Protein AF-A0A396U203-F1 (afdb_monomer_lite)

Foldseek 3Di:
DPFQALQNQLLVQLVVQLVVQLVVLVVVLVVVCVVPPPDPDDPVVSVVVNVVSNVVSNVRSNVCSVVVSCVCVVVVSHPDNDNQDDPNDRPPPSPDDD

pLDDT: mean 79.88, std 16.15, range [39.5, 97.25]

Structure (mmCIF, N/CA/C/O backbone):
data_AF-A0A396U203-F1
#
_entry.id   AF-A0A396U203-F1
#
loop_
_atom_site.group_PDB
_atom_site.id
_atom_site.type_symbol
_atom_site.label_atom_id
_atom_site.label_alt_id
_atom_site.label_comp_id
_atom_site.label_asym_id
_atom_site.label_entity_id
_atom_site.label_seq_id
_atom_site.pdbx_PDB_ins_code
_atom_site.Cartn_x
_atom_site.Cartn_y
_atom_site.Cartn_z
_atom_site.occupancy
_atom_site.B_iso_or_equiv
_atom_site.auth_seq_id
_atom_site.auth_comp_id
_atom_site.auth_asym_id
_atom_site.auth_atom_id
_atom_site.pdbx_PDB_model_num
ATOM 1 N N . MET A 1 1 ? 3.040 -1.442 -29.745 1.00 41.81 1 MET A N 1
ATOM 2 C CA . MET A 1 1 ? 2.708 -1.477 -28.302 1.00 41.81 1 MET A CA 1
ATOM 3 C C . MET A 1 1 ? 3.235 -0.212 -27.645 1.00 41.81 1 MET A C 1
ATOM 5 O O . MET A 1 1 ? 4.416 0.076 -27.795 1.00 41.81 1 MET A O 1
ATOM 9 N N . LYS A 1 2 ? 2.386 0.568 -26.966 1.00 41.91 2 LYS A N 1
ATOM 10 C CA . LYS A 1 2 ? 2.826 1.732 -26.181 1.00 41.91 2 LYS A CA 1
ATOM 11 C C . LYS A 1 2 ? 3.594 1.174 -24.975 1.00 41.91 2 LYS A C 1
ATOM 13 O O . LYS A 1 2 ? 2.970 0.534 -24.136 1.00 41.91 2 LYS A O 1
ATOM 18 N N . LYS A 1 3 ? 4.928 1.300 -24.940 1.00 54.12 3 LYS A N 1
ATOM 19 C CA . LYS A 1 3 ? 5.736 0.797 -23.815 1.00 54.12 3 LYS A CA 1
ATOM 20 C C . LYS A 1 3 ? 5.241 1.468 -22.533 1.00 54.12 3 LYS A C 1
ATOM 22 O O . LYS A 1 3 ? 5.211 2.696 -22.448 1.00 54.12 3 LYS A O 1
ATOM 27 N N . THR A 1 4 ? 4.770 0.667 -21.585 1.00 61.50 4 THR A N 1
ATOM 28 C CA . THR A 1 4 ? 4.334 1.144 -20.273 1.00 61.50 4 THR A CA 1
ATOM 29 C C . THR A 1 4 ? 5.557 1.715 -19.566 1.00 61.50 4 THR A C 1
ATOM 31 O O . THR A 1 4 ? 6.548 1.012 -19.405 1.00 61.50 4 THR A O 1
ATOM 34 N N . THR A 1 5 ? 5.522 2.989 -19.185 1.00 73.44 5 THR A N 1
ATOM 35 C CA . THR A 1 5 ? 6.642 3.618 -18.474 1.00 73.44 5 THR A CA 1
ATOM 36 C C . THR A 1 5 ? 6.736 3.071 -17.049 1.00 73.44 5 THR A C 1
ATOM 38 O O . THR A 1 5 ? 5.707 2.745 -16.442 1.00 73.44 5 THR A O 1
ATOM 41 N N . ALA A 1 6 ? 7.943 3.023 -16.476 1.00 75.94 6 ALA A N 1
ATOM 42 C CA . ALA A 1 6 ? 8.166 2.561 -15.098 1.00 75.94 6 ALA A CA 1
ATOM 43 C C . ALA A 1 6 ? 7.276 3.304 -14.081 1.00 75.94 6 ALA A C 1
ATOM 45 O O . ALA A 1 6 ? 6.706 2.708 -13.169 1.00 75.94 6 ALA A O 1
ATOM 46 N N . ASN A 1 7 ? 7.069 4.604 -14.301 1.00 79.50 7 ASN A N 1
ATOM 47 C CA . ASN A 1 7 ? 6.183 5.446 -13.499 1.00 79.50 7 ASN A CA 1
ATOM 48 C C . ASN A 1 7 ? 4.708 4.994 -13.550 1.00 79.50 7 ASN A C 1
ATOM 50 O O . ASN A 1 7 ? 4.049 4.904 -12.515 1.00 79.50 7 ASN A O 1
ATOM 54 N N . ALA A 1 8 ? 4.191 4.668 -14.740 1.00 78.38 8 ALA A N 1
ATOM 55 C CA . ALA A 1 8 ? 2.810 4.213 -14.900 1.00 78.38 8 ALA A CA 1
ATOM 56 C C . ALA A 1 8 ? 2.601 2.823 -14.278 1.00 78.38 8 ALA A C 1
ATOM 58 O O . ALA A 1 8 ? 1.574 2.579 -13.639 1.00 78.38 8 ALA A O 1
ATOM 59 N N . ALA A 1 9 ? 3.589 1.932 -14.417 1.00 83.31 9 ALA A N 1
ATOM 60 C CA . ALA A 1 9 ? 3.591 0.628 -13.760 1.00 83.31 9 ALA A CA 1
ATOM 61 C C . ALA A 1 9 ? 3.611 0.767 -12.228 1.00 83.31 9 ALA A C 1
ATOM 63 O O . ALA A 1 9 ? 2.796 0.138 -11.552 1.00 83.31 9 ALA A O 1
ATOM 64 N N . PHE A 1 10 ? 4.455 1.654 -11.689 1.00 86.62 10 PHE A N 1
ATOM 65 C CA . PHE A 1 10 ? 4.536 1.934 -10.254 1.00 86.62 10 PHE A CA 1
ATOM 66 C C . PHE A 1 10 ? 3.217 2.466 -9.700 1.00 86.62 10 PHE A C 1
ATOM 68 O O . PHE A 1 10 ? 2.715 1.940 -8.713 1.00 86.62 10 PHE A O 1
ATOM 75 N N . LEU A 1 11 ? 2.610 3.460 -10.352 1.00 84.31 11 LEU A N 1
ATOM 76 C CA . LEU A 1 11 ? 1.336 4.042 -9.916 1.00 84.31 11 LEU A CA 1
ATOM 77 C C . LEU A 1 11 ? 0.205 3.013 -9.921 1.00 84.31 11 LEU A C 1
ATOM 79 O O . LEU A 1 11 ? -0.587 2.930 -8.978 1.00 84.31 11 LEU A O 1
ATOM 83 N N . LYS A 1 12 ? 0.136 2.210 -10.984 1.00 86.88 12 LYS A N 1
ATOM 84 C CA . LYS A 1 12 ? -0.856 1.144 -11.110 1.00 86.88 12 LYS A CA 1
ATOM 85 C C . LYS A 1 12 ? -0.647 0.084 -10.024 1.00 86.88 12 LYS A C 1
ATOM 87 O O . LYS A 1 12 ? -1.615 -0.289 -9.361 1.00 86.88 12 LYS A O 1
ATOM 92 N N . GLY A 1 13 ? 0.598 -0.340 -9.808 1.00 87.69 13 GLY A N 1
ATOM 93 C CA . GLY A 1 13 ? 0.985 -1.278 -8.754 1.00 87.69 13 GLY A CA 1
ATOM 94 C C . GLY A 1 13 ? 0.652 -0.753 -7.360 1.00 87.69 13 GLY A C 1
ATOM 95 O O . GLY A 1 13 ? -0.032 -1.436 -6.604 1.00 87.69 13 GLY A O 1
ATOM 96 N N . LEU A 1 14 ? 1.032 0.489 -7.054 1.00 91.31 14 LEU A N 1
ATOM 97 C CA . LEU A 1 14 ? 0.751 1.157 -5.784 1.00 91.31 14 LEU A CA 1
ATOM 98 C C . LEU A 1 14 ? -0.752 1.173 -5.496 1.00 91.31 14 LEU A C 1
ATOM 100 O O . LEU A 1 14 ? -1.173 0.804 -4.404 1.00 91.31 14 LEU A O 1
ATOM 104 N N . ARG A 1 15 ? -1.574 1.546 -6.486 1.00 91.75 15 ARG A N 1
ATOM 105 C CA . ARG A 1 15 ? -3.031 1.597 -6.327 1.00 91.75 15 ARG A CA 1
ATOM 106 C C . ARG A 1 15 ? -3.618 0.222 -6.019 1.00 91.75 15 ARG A C 1
ATOM 108 O O . ARG A 1 15 ? -4.407 0.102 -5.087 1.00 91.75 15 ARG A O 1
ATOM 115 N N . TYR A 1 16 ? -3.268 -0.801 -6.798 1.00 91.56 16 TYR A N 1
ATOM 116 C CA . TYR A 1 16 ? -3.825 -2.142 -6.593 1.00 91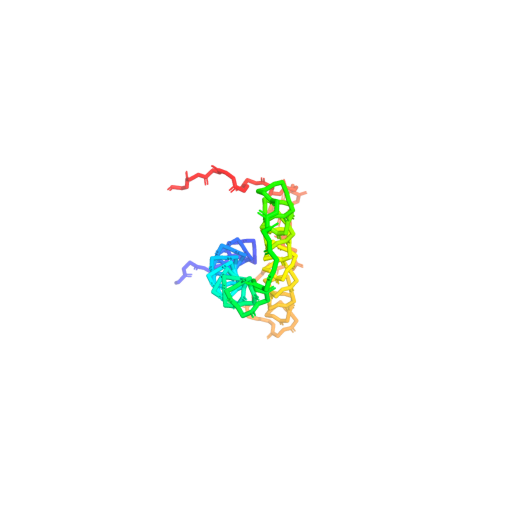.56 16 TYR A CA 1
ATOM 117 C C . TYR A 1 16 ? -3.347 -2.770 -5.288 1.00 91.56 16 TYR A C 1
ATOM 119 O O . TYR A 1 16 ? -4.166 -3.298 -4.539 1.00 91.56 16 TYR A O 1
ATOM 127 N N . MET A 1 17 ? -2.053 -2.653 -4.984 1.00 93.88 17 MET A N 1
ATOM 128 C CA . MET A 1 17 ? -1.490 -3.193 -3.750 1.00 93.88 17 MET A CA 1
ATOM 129 C C . MET A 1 17 ? -2.023 -2.472 -2.516 1.00 93.88 17 MET A C 1
ATOM 131 O O . MET A 1 17 ? -2.239 -3.123 -1.500 1.00 93.88 17 MET A O 1
ATOM 135 N N . PHE A 1 18 ? -2.298 -1.167 -2.603 1.00 94.12 18 PHE A N 1
ATOM 136 C CA . PHE A 1 18 ? -2.919 -0.423 -1.509 1.00 94.12 18 PHE A CA 1
ATOM 137 C C . PHE A 1 18 ? -4.313 -0.952 -1.194 1.00 94.12 18 PHE A C 1
ATOM 139 O O . PHE A 1 18 ? -4.576 -1.299 -0.048 1.00 94.12 18 PHE A O 1
ATOM 146 N N . TRP A 1 19 ? -5.187 -1.072 -2.197 1.00 94.75 19 TRP A N 1
ATOM 147 C CA . TRP A 1 19 ? -6.541 -1.585 -1.975 1.00 94.75 19 TRP A CA 1
ATOM 148 C C . TRP A 1 19 ? -6.545 -3.034 -1.494 1.00 94.75 19 TRP A C 1
ATOM 150 O O . TRP A 1 19 ? -7.322 -3.376 -0.604 1.00 94.75 19 TRP A O 1
ATOM 160 N N . PHE A 1 20 ? -5.659 -3.868 -2.040 1.00 94.25 20 PHE A N 1
ATOM 161 C CA . PHE A 1 20 ? -5.508 -5.249 -1.598 1.00 94.25 20 PHE A CA 1
ATOM 162 C C . PHE A 1 20 ? -5.044 -5.332 -0.137 1.00 94.25 20 PHE A C 1
ATOM 164 O O . PHE A 1 20 ? -5.701 -5.979 0.678 1.00 94.25 20 PHE A O 1
ATOM 171 N N . ALA A 1 21 ? -3.956 -4.639 0.215 1.00 95.19 21 ALA A N 1
ATOM 172 C CA . ALA A 1 21 ? -3.431 -4.620 1.578 1.00 95.19 21 ALA A CA 1
ATOM 173 C C . ALA A 1 21 ? -4.454 -4.045 2.565 1.00 95.19 21 ALA A C 1
ATOM 175 O O . ALA A 1 21 ? -4.657 -4.620 3.631 1.00 95.19 21 ALA A O 1
ATOM 176 N N . LEU A 1 22 ? -5.153 -2.972 2.180 1.00 97.25 22 LEU A N 1
ATOM 177 C CA . LEU A 1 22 ? -6.191 -2.357 2.999 1.00 97.25 22 LEU A CA 1
ATOM 178 C C . LEU A 1 22 ? -7.343 -3.322 3.268 1.00 97.25 22 LEU A C 1
ATOM 180 O O . LEU A 1 22 ? -7.767 -3.436 4.414 1.00 97.25 22 LEU A O 1
ATOM 184 N N . ALA A 1 23 ? -7.833 -4.034 2.251 1.00 95.94 23 ALA A N 1
ATOM 185 C CA . ALA A 1 23 ? -8.911 -5.004 2.422 1.00 95.94 23 ALA A CA 1
ATOM 186 C C . ALA A 1 23 ? -8.507 -6.139 3.376 1.00 95.94 23 ALA A C 1
ATOM 188 O O . ALA A 1 23 ? -9.234 -6.438 4.324 1.00 95.94 23 ALA A O 1
ATOM 189 N N . VAL A 1 24 ? -7.323 -6.724 3.167 1.00 96.81 24 VAL A N 1
ATOM 190 C CA . VAL A 1 24 ? -6.812 -7.827 3.996 1.00 96.81 24 VAL A CA 1
ATOM 191 C C . VAL A 1 24 ? -6.574 -7.373 5.437 1.00 96.81 24 VAL A C 1
ATOM 193 O O . VAL A 1 24 ? -7.054 -8.014 6.371 1.00 96.81 24 VAL A O 1
ATOM 196 N N . LEU A 1 25 ? -5.880 -6.251 5.639 1.00 96.81 25 LEU A N 1
ATOM 197 C CA . LEU A 1 25 ? -5.583 -5.739 6.978 1.00 96.81 25 LEU A CA 1
ATOM 198 C C . LEU A 1 25 ? -6.840 -5.250 7.703 1.00 96.81 25 LEU A C 1
ATOM 200 O O . LEU A 1 25 ? -6.931 -5.420 8.914 1.00 96.81 25 LEU A O 1
ATOM 204 N N . SER A 1 26 ? -7.828 -4.711 6.986 1.00 95.88 26 SER A N 1
ATOM 205 C CA . SER A 1 26 ? -9.121 -4.346 7.579 1.00 95.88 26 SER A CA 1
ATOM 206 C C . SER A 1 26 ? -9.884 -5.581 8.052 1.00 95.88 26 SER A C 1
ATOM 208 O O . SER A 1 26 ? -10.409 -5.578 9.162 1.00 95.88 26 SER A O 1
ATOM 210 N N . ALA A 1 27 ? -9.901 -6.658 7.259 1.00 94.88 27 ALA A N 1
ATOM 211 C CA . ALA A 1 27 ? -10.522 -7.919 7.664 1.00 94.88 27 ALA A CA 1
ATOM 212 C C . ALA A 1 27 ? -9.833 -8.517 8.903 1.00 94.88 27 ALA A C 1
ATOM 214 O O . ALA A 1 27 ? -10.508 -8.884 9.865 1.00 94.88 27 ALA A O 1
ATOM 215 N N . LEU A 1 28 ? -8.496 -8.544 8.919 1.00 94.75 28 LEU A N 1
ATOM 216 C CA . LEU A 1 28 ? -7.714 -9.011 10.068 1.00 94.75 28 LEU A CA 1
ATOM 217 C C . LEU A 1 28 ? -7.933 -8.143 11.311 1.00 94.75 28 LEU A C 1
ATOM 219 O O . LEU A 1 28 ? -8.057 -8.671 12.415 1.00 94.75 28 LEU A O 1
ATOM 223 N N . PHE A 1 29 ? -8.010 -6.824 11.141 1.00 93.94 29 PHE A N 1
ATOM 224 C CA . PHE A 1 29 ? -8.271 -5.896 12.235 1.00 93.94 29 PHE A CA 1
ATOM 225 C C . PHE A 1 29 ? -9.658 -6.120 12.840 1.00 93.94 29 PHE A C 1
ATOM 227 O O . PHE A 1 29 ? -9.769 -6.272 14.053 1.00 93.94 29 PHE A O 1
ATOM 234 N N . ILE A 1 30 ? -10.703 -6.219 12.012 1.00 91.00 30 ILE A N 1
ATOM 235 C CA . ILE A 1 30 ? -12.071 -6.490 12.479 1.00 91.00 30 ILE A CA 1
ATOM 236 C C . ILE A 1 30 ? -12.136 -7.839 13.202 1.00 91.00 30 ILE A C 1
ATOM 238 O O . ILE A 1 30 ? -12.744 -7.930 14.268 1.00 91.00 30 ILE A O 1
ATOM 242 N N . PHE A 1 31 ? -11.486 -8.872 12.663 1.00 90.56 31 PHE A N 1
ATOM 243 C CA . PHE A 1 31 ? -11.430 -10.191 13.293 1.00 90.56 31 PHE A CA 1
ATOM 244 C C . PHE A 1 31 ? -10.729 -10.142 14.659 1.00 90.56 31 PHE A C 1
ATOM 246 O O . PHE A 1 31 ? -11.273 -10.624 15.650 1.00 90.56 31 PHE A O 1
ATOM 253 N N . SER A 1 32 ? -9.570 -9.481 14.736 1.00 88.81 32 SER A N 1
ATOM 254 C CA . SER A 1 32 ? -8.809 -9.296 15.980 1.00 88.81 32 SER A CA 1
ATOM 255 C C . SER A 1 32 ? -9.609 -8.543 17.048 1.00 88.81 32 SER A C 1
ATOM 257 O O . SER A 1 32 ? -9.684 -8.970 18.203 1.00 88.81 32 SER A O 1
ATOM 259 N N . VAL A 1 33 ? -10.275 -7.458 16.645 1.00 87.50 33 VAL A N 1
ATOM 260 C CA . VAL A 1 33 ? -11.137 -6.659 17.523 1.00 87.50 33 VAL A CA 1
ATOM 261 C C . VAL A 1 33 ? -12.342 -7.469 18.008 1.00 87.50 33 VAL A C 1
ATOM 263 O O . VAL A 1 33 ? -12.719 -7.345 19.169 1.00 87.50 33 VAL A O 1
ATOM 266 N N . SER A 1 34 ? -12.914 -8.323 17.155 1.00 82.56 34 SER A N 1
ATOM 267 C CA . SER A 1 34 ? -14.076 -9.156 17.501 1.00 82.56 34 SER A CA 1
ATOM 268 C C . SER A 1 34 ? -13.736 -10.268 18.498 1.00 82.56 34 SER A C 1
ATOM 270 O O . SER A 1 34 ? -14.567 -10.597 19.336 1.00 82.56 34 SER A O 1
ATOM 272 N N . ILE A 1 35 ? -12.527 -10.838 18.426 1.00 81.94 35 ILE A N 1
ATOM 273 C CA . ILE A 1 35 ? -12.068 -11.887 19.356 1.00 81.94 35 ILE A CA 1
ATOM 274 C C . ILE A 1 35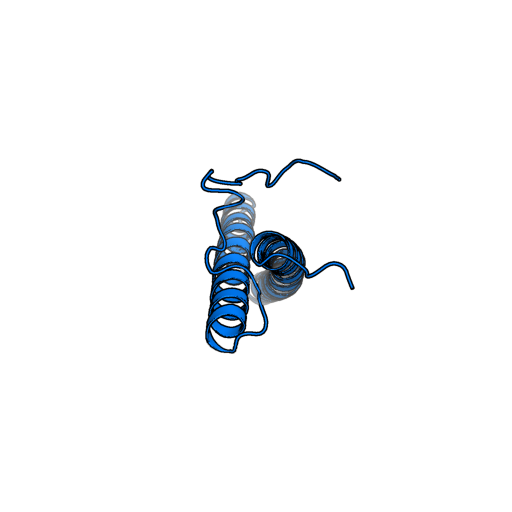 ? -11.662 -11.304 20.711 1.00 81.94 35 ILE A C 1
ATOM 276 O O . ILE A 1 35 ? -11.874 -11.936 21.737 1.00 81.94 35 ILE A O 1
ATOM 280 N N . SER A 1 36 ? -11.079 -10.106 20.725 1.00 68.69 36 SER A N 1
ATOM 281 C CA . SER A 1 36 ? -10.475 -9.526 21.935 1.00 68.69 36 SER A CA 1
ATOM 282 C C . SER A 1 36 ? -11.465 -8.748 22.815 1.00 68.69 36 SER A C 1
ATOM 284 O O . SER A 1 36 ? -11.056 -8.085 23.767 1.00 68.69 36 SER A O 1
ATOM 286 N N . ALA A 1 37 ? -12.758 -8.763 22.486 1.00 63.44 37 ALA A N 1
ATOM 287 C CA . ALA A 1 37 ? -13.778 -7.947 23.138 1.00 63.44 37 ALA A CA 1
ATOM 288 C C . ALA A 1 37 ? -14.335 -8.590 24.424 1.00 63.44 37 ALA A C 1
ATOM 290 O O . ALA A 1 37 ? -15.543 -8.766 24.551 1.00 63.44 37 ALA A O 1
ATOM 291 N N . ASP A 1 38 ? -13.467 -8.908 25.389 1.00 62.62 38 ASP A N 1
ATOM 292 C CA . ASP A 1 38 ? -13.900 -9.245 26.759 1.00 62.62 38 ASP A CA 1
ATOM 293 C C . ASP A 1 38 ? -14.222 -7.981 27.585 1.00 62.62 38 ASP A C 1
ATOM 295 O O . ASP A 1 38 ? -15.025 -8.013 28.518 1.00 62.62 38 ASP A O 1
ATOM 299 N N . GLU A 1 39 ? -13.661 -6.826 27.205 1.00 69.56 39 GLU A N 1
ATOM 300 C CA . GLU A 1 39 ? -13.936 -5.520 27.814 1.00 69.56 39 GLU A CA 1
ATOM 301 C C . GLU A 1 39 ? -14.559 -4.528 26.818 1.00 69.56 39 GLU A C 1
ATOM 303 O O . GLU A 1 39 ? -14.434 -4.652 25.596 1.00 69.56 39 GLU A O 1
ATOM 308 N N . LYS A 1 40 ? -15.215 -3.477 27.338 1.00 76.56 40 LYS A N 1
ATOM 309 C CA . LYS A 1 40 ? -15.766 -2.389 26.513 1.00 76.56 40 LYS A CA 1
ATOM 310 C C . LYS A 1 40 ? -14.646 -1.657 25.768 1.00 76.56 40 LYS A C 1
ATOM 312 O O . LYS A 1 40 ? -13.955 -0.805 26.327 1.00 76.56 40 LYS A O 1
ATOM 317 N N . LEU A 1 41 ? -14.530 -1.933 24.475 1.00 77.50 41 LEU A N 1
ATOM 318 C CA . LEU A 1 41 ? -13.613 -1.239 23.580 1.00 77.50 41 LEU A CA 1
ATOM 319 C C . LEU A 1 41 ? -13.941 0.257 23.512 1.00 77.50 41 LEU A C 1
ATOM 321 O O . LEU A 1 41 ? -15.039 0.666 23.131 1.00 77.50 41 LEU A O 1
ATOM 325 N N . LYS A 1 42 ? -12.957 1.098 23.845 1.00 85.19 42 LYS A N 1
ATOM 326 C CA . LYS A 1 42 ? -13.057 2.545 23.628 1.00 85.19 42 LYS A CA 1
ATOM 327 C C . LYS A 1 42 ? -12.997 2.830 22.129 1.00 85.19 42 LYS A C 1
ATOM 329 O O . LYS A 1 42 ? -12.018 2.470 21.476 1.00 85.19 42 LYS A O 1
ATOM 334 N N . LEU A 1 43 ? -13.991 3.551 21.610 1.00 84.62 43 LEU A N 1
ATOM 335 C CA . LEU A 1 43 ? -14.071 3.936 20.196 1.00 84.62 43 LEU A CA 1
ATOM 336 C C . LEU A 1 43 ? -12.778 4.607 19.696 1.00 84.62 43 LEU A C 1
ATOM 338 O O . LEU A 1 43 ? -12.312 4.309 18.601 1.00 84.62 43 LEU A O 1
ATOM 342 N N . THR A 1 44 ? -12.152 5.449 20.524 1.00 87.62 44 THR A N 1
ATOM 343 C CA . THR A 1 44 ? -10.881 6.118 20.205 1.00 87.62 44 THR A CA 1
ATOM 344 C C . THR A 1 44 ? -9.755 5.132 19.892 1.00 87.62 44 THR A C 1
ATOM 346 O O . THR A 1 44 ? -9.003 5.353 18.948 1.00 87.62 44 THR A O 1
ATOM 349 N N . ASN A 1 45 ? -9.656 4.023 20.632 1.00 86.75 45 ASN A N 1
ATOM 350 C CA . ASN A 1 45 ? -8.611 3.020 20.415 1.00 86.75 45 ASN A CA 1
ATOM 351 C C . ASN A 1 45 ? -8.851 2.246 19.113 1.00 86.75 45 ASN A C 1
ATOM 353 O O . ASN A 1 45 ? -7.902 1.957 18.388 1.00 86.75 45 ASN A O 1
ATOM 357 N N . VAL A 1 46 ? -10.116 1.963 18.788 1.00 89.25 46 VAL A N 1
ATOM 358 C CA . VAL A 1 46 ? -10.496 1.308 17.527 1.00 89.25 46 VAL A CA 1
ATOM 359 C C . VAL A 1 46 ? -10.163 2.206 16.333 1.00 89.25 46 VAL A C 1
ATOM 361 O O . VAL A 1 46 ? -9.562 1.745 15.366 1.00 89.25 46 VAL A O 1
ATOM 364 N N . LEU A 1 47 ? -10.479 3.502 16.417 1.00 91.25 47 LEU A N 1
ATOM 365 C CA . LEU A 1 47 ? -10.139 4.473 15.373 1.00 91.25 47 LEU A CA 1
ATOM 366 C C . LEU A 1 47 ? -8.623 4.609 15.193 1.00 91.25 47 LEU A C 1
ATOM 368 O O . LEU A 1 47 ? -8.139 4.608 14.063 1.00 91.25 47 LEU A O 1
ATOM 372 N N . LEU A 1 48 ? -7.869 4.682 16.292 1.00 92.88 48 LEU A N 1
ATOM 373 C CA . LEU A 1 48 ? -6.410 4.791 16.247 1.00 92.88 48 LEU A CA 1
ATOM 374 C C . LEU A 1 48 ? -5.768 3.525 15.656 1.00 92.88 48 LEU A C 1
ATOM 376 O O . LEU A 1 48 ? -4.863 3.624 14.826 1.00 92.88 48 LEU A O 1
ATOM 380 N N . GLY A 1 49 ? -6.294 2.345 15.996 1.00 92.25 49 GLY A N 1
ATOM 381 C CA . GLY A 1 49 ? -5.902 1.078 15.377 1.00 92.25 49 GLY A CA 1
ATOM 382 C C . GLY A 1 49 ? -6.182 1.045 13.871 1.00 92.25 49 GLY A C 1
ATOM 383 O O . GLY A 1 49 ? -5.317 0.648 13.090 1.00 92.25 49 GLY A O 1
ATOM 384 N N . TYR A 1 50 ? -7.343 1.543 13.442 1.00 94.00 50 TYR A N 1
ATOM 385 C CA . TYR A 1 50 ? -7.698 1.598 12.023 1.00 94.00 50 TYR A CA 1
ATOM 386 C C . TYR A 1 50 ? -6.847 2.604 11.227 1.00 94.00 50 TYR A C 1
ATOM 388 O O . TYR A 1 50 ? -6.471 2.332 10.088 1.00 94.00 50 TYR A O 1
ATOM 396 N N . ILE A 1 51 ? -6.456 3.736 11.825 1.00 96.00 51 ILE A N 1
ATOM 397 C CA . ILE A 1 51 ? -5.459 4.640 11.221 1.00 96.00 51 ILE A CA 1
ATOM 398 C C . ILE A 1 51 ? -4.139 3.891 10.995 1.00 96.00 51 ILE A C 1
ATOM 400 O O . ILE A 1 51 ? -3.547 4.002 9.919 1.00 96.00 51 ILE A O 1
ATOM 404 N N . GLY A 1 52 ? -3.717 3.078 11.969 1.00 95.19 52 GLY A N 1
ATOM 405 C CA . GLY A 1 52 ? -2.570 2.181 11.828 1.00 95.19 52 GLY A CA 1
ATOM 406 C C . GLY A 1 52 ? -2.701 1.262 10.611 1.00 95.19 52 GLY A C 1
ATOM 407 O O . GLY A 1 52 ? -1.792 1.215 9.787 1.00 95.19 52 GLY A O 1
ATOM 408 N N . VAL A 1 53 ? -3.861 0.622 10.428 1.00 97.00 53 VAL A N 1
ATOM 409 C CA . VAL A 1 53 ? -4.158 -0.227 9.258 1.00 97.00 53 VAL A CA 1
ATOM 410 C C . VAL A 1 53 ? -3.971 0.527 7.937 1.00 97.00 53 VAL A C 1
ATOM 412 O O . VAL A 1 53 ? -3.324 0.010 7.020 1.00 97.00 53 VAL A O 1
ATOM 415 N N . VAL A 1 54 ? -4.485 1.754 7.827 1.00 96.25 54 VAL A N 1
ATOM 416 C CA . VAL A 1 54 ? -4.352 2.571 6.607 1.00 96.25 54 VAL A CA 1
ATOM 417 C C . VAL A 1 54 ? -2.885 2.907 6.322 1.00 96.25 54 VAL A C 1
ATOM 419 O O . VAL A 1 54 ? -2.425 2.738 5.189 1.00 96.25 54 VAL A O 1
ATOM 422 N N . ILE A 1 55 ? -2.135 3.337 7.341 1.00 96.31 55 ILE A N 1
ATOM 423 C CA . ILE A 1 55 ? -0.710 3.678 7.208 1.00 96.31 55 ILE A CA 1
ATOM 424 C C . ILE A 1 55 ? 0.101 2.442 6.806 1.00 96.31 55 ILE A C 1
ATOM 426 O O . ILE A 1 55 ? 0.880 2.499 5.853 1.00 96.31 55 ILE A O 1
ATOM 430 N N . THR A 1 56 ? -0.109 1.304 7.470 1.00 96.00 56 THR A N 1
ATOM 431 C CA . THR A 1 56 ? 0.573 0.047 7.138 1.00 96.00 56 THR A CA 1
ATOM 432 C C . THR A 1 56 ? 0.264 -0.395 5.707 1.00 96.00 56 THR A C 1
ATOM 434 O O . THR A 1 56 ? 1.174 -0.795 4.980 1.00 96.00 56 THR A O 1
ATOM 437 N N . SER A 1 57 ? -0.986 -0.250 5.261 1.00 96.19 57 SER A N 1
ATOM 438 C CA . SER A 1 57 ? -1.388 -0.565 3.883 1.00 96.19 57 SER A CA 1
ATOM 439 C C . SER A 1 57 ? -0.653 0.299 2.857 1.00 96.19 57 SER A C 1
ATOM 441 O O . SER A 1 57 ? -0.188 -0.218 1.841 1.00 96.19 57 SER A O 1
ATOM 443 N N . LEU A 1 58 ? -0.501 1.603 3.125 1.00 95.19 58 LEU A N 1
ATOM 444 C CA . LEU A 1 58 ? 0.267 2.518 2.271 1.00 95.19 58 LEU A CA 1
ATOM 445 C C . LEU A 1 58 ? 1.740 2.109 2.175 1.00 95.19 58 LEU A C 1
ATOM 447 O O . LEU A 1 58 ? 2.292 2.074 1.074 1.00 95.19 58 LEU A O 1
ATOM 451 N N . VAL A 1 59 ? 2.366 1.773 3.305 1.00 95.94 59 VAL A N 1
ATOM 452 C CA . VAL A 1 59 ? 3.779 1.364 3.349 1.00 95.94 59 VAL A CA 1
ATOM 453 C C . VAL A 1 59 ? 3.998 0.067 2.572 1.00 95.94 59 VAL A C 1
ATOM 455 O O . VAL A 1 59 ? 4.888 0.009 1.724 1.00 95.94 59 VAL A O 1
ATOM 458 N N . ILE A 1 60 ? 3.165 -0.954 2.800 1.00 94.19 60 ILE A N 1
ATOM 459 C CA . ILE A 1 60 ? 3.247 -2.231 2.074 1.00 94.19 60 ILE A CA 1
ATOM 460 C C . ILE A 1 60 ? 3.078 -1.997 0.573 1.00 94.19 60 ILE A C 1
ATOM 462 O O . ILE A 1 60 ? 3.886 -2.474 -0.223 1.00 94.19 60 ILE A O 1
ATOM 466 N N . ALA A 1 61 ? 2.063 -1.228 0.178 1.00 94.38 61 ALA A N 1
ATOM 467 C CA . ALA A 1 61 ? 1.804 -0.943 -1.225 1.00 94.38 61 ALA A CA 1
ATOM 468 C C . ALA A 1 61 ? 2.978 -0.233 -1.901 1.00 94.38 61 ALA A C 1
ATOM 470 O O . ALA A 1 61 ? 3.359 -0.601 -3.013 1.00 94.38 61 ALA A O 1
ATOM 471 N N . PHE A 1 62 ? 3.572 0.751 -1.221 1.00 92.25 62 PHE A N 1
ATOM 472 C CA . PHE A 1 62 ? 4.736 1.471 -1.720 1.00 92.25 62 PHE A CA 1
ATOM 473 C C . PHE A 1 62 ? 5.938 0.547 -1.893 1.00 92.25 62 PHE A C 1
ATOM 475 O O . PHE A 1 62 ? 6.532 0.525 -2.971 1.00 92.25 62 PHE A O 1
ATOM 482 N N . LEU A 1 63 ? 6.276 -0.243 -0.872 1.00 93.69 63 LEU A N 1
ATOM 483 C CA . LEU A 1 63 ? 7.427 -1.145 -0.915 1.00 93.69 63 LEU A CA 1
ATOM 484 C C . LEU A 1 63 ? 7.274 -2.207 -2.007 1.00 93.69 63 LEU A C 1
ATOM 486 O O . LEU A 1 63 ? 8.214 -2.436 -2.771 1.00 93.69 63 LEU A O 1
ATOM 490 N N . VAL A 1 64 ? 6.096 -2.822 -2.127 1.00 93.44 64 VAL A N 1
ATOM 491 C CA . VAL A 1 64 ? 5.849 -3.858 -3.141 1.00 93.44 64 VAL A CA 1
ATOM 492 C C . VAL A 1 64 ? 5.878 -3.265 -4.547 1.00 93.44 64 VAL A C 1
ATOM 494 O O . VAL A 1 64 ? 6.557 -3.798 -5.421 1.00 93.44 64 VAL A O 1
ATOM 497 N N . ALA A 1 65 ? 5.203 -2.136 -4.773 1.00 90.62 65 ALA A N 1
ATOM 498 C CA . ALA A 1 65 ? 5.208 -1.493 -6.083 1.00 90.62 65 ALA A CA 1
ATOM 499 C C . ALA A 1 65 ? 6.614 -1.010 -6.475 1.00 90.62 65 ALA A C 1
ATOM 501 O O . ALA A 1 65 ? 7.035 -1.199 -7.615 1.00 90.62 65 ALA A O 1
ATOM 502 N N . TYR A 1 66 ? 7.360 -0.424 -5.536 1.00 88.50 66 TYR A N 1
ATOM 503 C CA . TYR A 1 66 ? 8.716 0.061 -5.779 1.00 88.50 66 TYR A CA 1
ATOM 504 C C . TYR A 1 66 ? 9.681 -1.082 -6.103 1.00 88.50 66 TYR A C 1
ATOM 506 O O . TYR A 1 66 ? 10.395 -1.019 -7.100 1.00 88.50 66 TYR A O 1
ATOM 514 N N . THR A 1 67 ? 9.685 -2.143 -5.292 1.00 89.94 67 THR A N 1
ATOM 515 C CA . THR A 1 67 ? 10.566 -3.303 -5.501 1.00 89.94 67 THR A CA 1
ATOM 516 C C . THR A 1 67 ? 10.219 -4.064 -6.776 1.00 89.94 67 THR A C 1
ATOM 518 O O . THR A 1 67 ? 11.128 -4.438 -7.513 1.00 89.94 67 THR A O 1
ATOM 521 N N . GLY A 1 68 ? 8.927 -4.236 -7.073 1.00 87.56 68 GLY A N 1
ATOM 522 C CA . GLY A 1 68 ? 8.464 -4.880 -8.300 1.00 87.56 68 GLY A CA 1
ATOM 523 C C . GLY A 1 68 ? 8.899 -4.123 -9.552 1.00 87.56 68 GLY A C 1
ATOM 524 O O . GLY A 1 68 ? 9.479 -4.713 -10.458 1.00 87.56 68 GLY A O 1
ATOM 525 N N . VAL A 1 69 ? 8.702 -2.801 -9.584 1.00 86.25 69 VAL A N 1
ATOM 526 C CA . VAL A 1 69 ? 9.133 -1.988 -10.733 1.00 86.25 69 VAL A CA 1
ATOM 527 C C . VAL A 1 69 ? 10.653 -1.913 -10.827 1.00 86.25 69 VAL A C 1
ATOM 529 O O . VAL A 1 69 ? 11.186 -1.987 -11.929 1.00 86.25 69 VAL A O 1
ATOM 532 N N . LYS A 1 70 ? 11.368 -1.814 -9.700 1.00 84.62 70 LYS A N 1
ATOM 533 C CA . LYS A 1 70 ? 12.835 -1.812 -9.700 1.00 84.62 70 LYS A CA 1
ATOM 534 C C . LYS A 1 70 ? 13.400 -3.098 -10.316 1.00 84.62 70 LYS A C 1
ATOM 536 O O . LYS A 1 70 ? 14.274 -3.004 -11.171 1.00 84.62 70 LYS A O 1
ATOM 541 N N . LYS A 1 71 ? 12.863 -4.267 -9.952 1.00 85.81 71 LYS A N 1
ATOM 542 C CA . LYS A 1 71 ? 13.256 -5.546 -10.567 1.00 85.81 71 LYS A CA 1
ATOM 543 C C . LYS A 1 71 ? 12.943 -5.594 -12.063 1.00 85.81 71 LYS A C 1
ATOM 545 O O . LYS A 1 71 ? 13.817 -5.945 -12.840 1.00 85.81 71 LYS A O 1
ATOM 550 N N . GLY A 1 72 ? 11.759 -5.140 -12.481 1.00 81.38 72 GLY A N 1
ATOM 551 C CA . GLY A 1 72 ? 11.411 -5.074 -13.909 1.00 81.38 72 GLY A CA 1
ATOM 552 C C . GLY A 1 72 ? 12.323 -4.144 -14.727 1.00 81.38 72 GLY A C 1
ATOM 553 O O . GLY A 1 72 ? 12.545 -4.371 -15.914 1.00 81.38 72 GLY A O 1
ATOM 554 N N . ILE A 1 73 ? 12.897 -3.104 -14.108 1.00 82.94 73 ILE A N 1
ATOM 555 C CA . ILE A 1 73 ? 13.939 -2.277 -14.740 1.00 82.94 73 ILE A CA 1
ATOM 556 C C . ILE A 1 73 ? 15.256 -3.057 -14.854 1.00 82.94 73 ILE A C 1
ATOM 558 O O . ILE A 1 73 ? 15.866 -3.048 -15.921 1.00 82.94 73 ILE A O 1
ATOM 562 N N . GLU A 1 74 ? 15.691 -3.729 -13.784 1.00 82.19 74 GLU A N 1
ATOM 563 C CA . GLU A 1 74 ? 16.921 -4.542 -13.765 1.00 82.19 74 GLU A CA 1
ATOM 564 C C . GLU A 1 74 ? 16.875 -5.696 -14.785 1.00 82.19 74 GLU A C 1
ATOM 566 O O . GLU A 1 74 ? 17.888 -6.011 -15.406 1.00 82.19 74 GLU A O 1
ATOM 571 N N . GLU A 1 75 ? 15.695 -6.274 -15.015 1.00 83.50 75 GLU A N 1
ATOM 572 C CA . GLU A 1 75 ? 15.451 -7.362 -15.974 1.00 83.50 75 GLU A CA 1
ATOM 573 C C . GLU A 1 75 ? 15.268 -6.868 -17.427 1.00 83.50 75 GLU A C 1
ATOM 575 O O . GLU A 1 75 ? 15.124 -7.669 -18.351 1.00 83.50 75 GLU A O 1
ATOM 580 N N . GLY A 1 76 ? 15.308 -5.551 -17.663 1.00 73.25 76 GLY A N 1
ATOM 581 C CA . GLY A 1 76 ? 15.188 -4.955 -19.000 1.00 73.25 76 GLY A CA 1
ATOM 582 C C . GLY A 1 76 ? 13.762 -4.924 -19.564 1.00 73.25 76 GLY A C 1
ATOM 583 O O . GLY A 1 76 ? 13.572 -4.618 -20.744 1.00 73.25 76 GLY A O 1
ATOM 584 N N . GLU A 1 77 ? 12.748 -5.198 -18.739 1.00 70.19 77 GLU A N 1
ATOM 585 C CA . GLU A 1 77 ? 11.331 -5.167 -19.129 1.00 70.19 77 GLU A CA 1
ATOM 586 C C . GLU A 1 77 ? 10.796 -3.733 -19.305 1.00 70.19 77 GLU A C 1
ATOM 588 O O . GLU A 1 77 ? 9.787 -3.504 -19.982 1.00 70.19 77 GLU A O 1
ATOM 593 N N . SER A 1 78 ? 11.483 -2.743 -18.727 1.00 63.81 78 SER A N 1
ATOM 594 C CA . SER A 1 78 ? 11.169 -1.316 -18.843 1.00 63.81 78 SER A CA 1
ATOM 595 C C . SER A 1 78 ? 12.201 -0.583 -19.702 1.00 63.81 78 SER A C 1
ATOM 597 O O . SER A 1 78 ? 13.404 -0.746 -19.534 1.00 63.81 78 SER A O 1
ATOM 599 N N . SER A 1 79 ? 11.733 0.297 -20.595 1.00 58.59 79 SER A N 1
ATOM 600 C CA . SER A 1 79 ? 12.607 1.211 -21.348 1.00 58.59 79 SER A CA 1
ATOM 601 C C . SER A 1 79 ? 13.100 2.410 -20.535 1.00 58.59 79 SER A C 1
ATOM 603 O O . SER A 1 79 ? 13.997 3.112 -20.992 1.00 58.59 79 SER A O 1
ATOM 605 N N . ASP A 1 80 ? 12.500 2.658 -19.369 1.00 64.31 80 ASP A N 1
ATOM 606 C CA . ASP A 1 80 ? 12.861 3.756 -18.473 1.00 64.31 80 ASP A CA 1
ATOM 607 C C . ASP A 1 80 ? 13.683 3.230 -17.294 1.00 64.31 80 ASP A C 1
ATOM 609 O O . ASP A 1 80 ? 13.296 2.245 -16.663 1.00 64.31 80 ASP A O 1
ATOM 613 N N . THR A 1 81 ? 14.774 3.927 -16.970 1.00 65.44 81 THR A N 1
ATOM 614 C CA . THR A 1 81 ? 15.671 3.617 -15.843 1.00 65.44 81 THR A CA 1
ATOM 615 C C . THR A 1 81 ? 15.279 4.314 -14.539 1.00 65.44 81 THR A C 1
ATOM 617 O O . THR A 1 81 ? 15.856 4.027 -13.493 1.00 65.44 81 THR A O 1
ATOM 620 N N . ASP A 1 82 ? 14.302 5.224 -14.581 1.00 68.75 82 ASP A N 1
ATOM 621 C CA . ASP A 1 82 ? 13.921 6.054 -13.440 1.00 68.75 82 ASP A CA 1
ATOM 622 C C . ASP A 1 82 ? 12.402 6.013 -13.209 1.00 68.75 82 ASP A C 1
ATOM 624 O O . ASP A 1 82 ? 11.597 6.353 -14.078 1.00 68.75 82 ASP A O 1
ATOM 628 N N . ILE A 1 83 ? 11.999 5.575 -12.015 1.00 72.06 83 ILE A N 1
ATOM 629 C CA . ILE A 1 83 ? 10.591 5.388 -11.628 1.00 72.06 83 ILE A CA 1
ATOM 630 C C . ILE A 1 83 ? 9.913 6.743 -11.380 1.00 72.06 83 ILE A C 1
ATOM 632 O O . ILE A 1 83 ? 8.720 6.926 -11.656 1.00 72.06 83 ILE A O 1
ATOM 636 N N . PHE A 1 84 ? 10.670 7.713 -10.862 1.00 70.31 84 PHE A N 1
ATOM 637 C CA . PHE A 1 84 ? 10.136 8.991 -10.390 1.00 70.31 84 PHE A CA 1
ATOM 638 C C . PHE A 1 84 ? 10.363 10.138 -11.369 1.00 70.31 84 PHE A C 1
ATOM 640 O O . PHE A 1 84 ? 9.823 11.229 -11.161 1.00 70.31 84 PHE A O 1
ATOM 647 N N . ARG A 1 85 ? 11.129 9.919 -12.442 1.00 63.53 85 ARG A N 1
ATOM 648 C CA . ARG A 1 85 ? 11.395 10.940 -13.456 1.00 63.53 85 ARG A CA 1
ATOM 649 C C . ARG A 1 85 ? 10.838 10.551 -14.814 1.00 63.53 85 ARG A C 1
ATOM 651 O O . ARG A 1 85 ? 10.993 9.432 -15.278 1.00 63.53 85 ARG A O 1
ATOM 658 N N . LYS A 1 86 ? 10.219 11.523 -15.482 1.00 62.75 86 LYS A N 1
ATOM 659 C CA . LYS A 1 86 ? 9.831 11.436 -16.895 1.00 62.75 86 LYS A CA 1
ATOM 660 C C . LYS A 1 8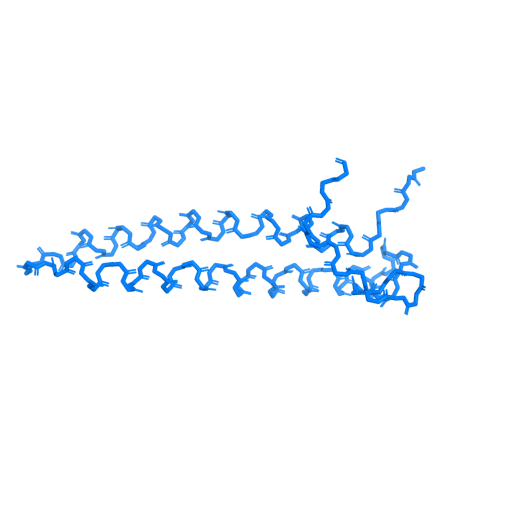6 ? 10.433 12.646 -17.600 1.00 62.75 86 LYS A C 1
ATOM 662 O O . LYS A 1 86 ? 10.188 13.775 -17.178 1.00 62.75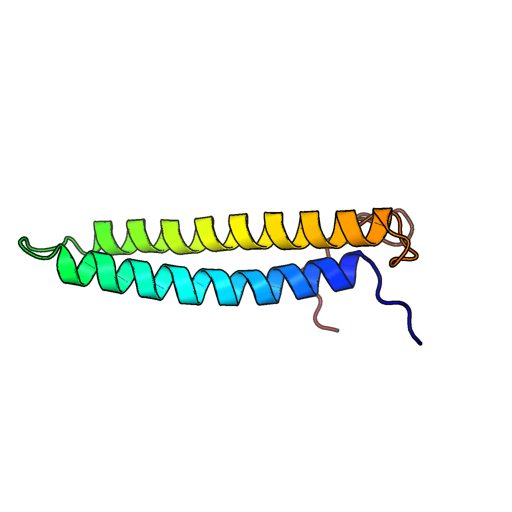 86 LYS A O 1
ATOM 667 N N . ASN A 1 87 ? 11.250 12.427 -18.631 1.00 60.09 87 ASN A N 1
ATOM 668 C CA . ASN A 1 87 ? 11.976 13.489 -19.348 1.00 60.09 87 ASN A CA 1
ATOM 669 C C . ASN A 1 87 ? 12.829 14.391 -18.422 1.00 60.09 87 ASN A C 1
ATOM 671 O O . ASN A 1 87 ? 12.804 15.614 -18.540 1.00 60.09 87 ASN A O 1
ATOM 675 N N . GLY A 1 88 ? 13.526 13.803 -17.440 1.00 56.62 88 GLY A N 1
ATOM 676 C CA . GLY A 1 88 ? 14.421 14.526 -16.522 1.00 56.62 88 GLY A CA 1
ATOM 677 C C . GLY A 1 88 ? 13.735 15.341 -15.416 1.00 56.62 88 GLY A C 1
ATOM 678 O O . GLY A 1 88 ? 14.420 15.852 -14.532 1.00 56.62 88 GLY A O 1
ATOM 679 N N . LYS A 1 89 ? 12.399 15.432 -15.406 1.00 59.38 89 LYS A N 1
ATOM 680 C CA . LYS A 1 89 ? 11.627 16.096 -14.345 1.00 59.38 89 LYS A CA 1
ATOM 681 C C . LYS A 1 89 ? 11.004 15.066 -13.411 1.00 59.38 89 LYS A C 1
ATOM 683 O O . LYS A 1 89 ? 10.533 14.027 -13.873 1.00 59.38 89 LYS A O 1
ATOM 688 N N . LEU A 1 90 ? 10.966 15.383 -12.114 1.00 59.53 90 LEU A N 1
ATOM 689 C CA . LEU A 1 90 ? 10.174 14.650 -11.124 1.00 59.53 90 LEU A CA 1
ATOM 690 C C . LEU A 1 90 ? 8.717 14.623 -11.592 1.00 59.53 90 LEU A C 1
ATOM 692 O O . LEU A 1 90 ? 8.045 15.654 -11.628 1.00 59.53 90 LEU A O 1
ATOM 696 N N . ASN A 1 91 ? 8.243 13.448 -11.993 1.00 63.00 91 ASN A N 1
ATOM 697 C CA . ASN A 1 91 ? 6.870 13.249 -12.420 1.00 63.00 91 ASN A CA 1
ATOM 698 C C . ASN A 1 91 ? 6.083 12.659 -11.254 1.00 63.00 91 ASN A C 1
ATOM 700 O O . ASN A 1 91 ? 5.824 11.459 -11.184 1.00 63.00 91 ASN A O 1
ATOM 704 N N . LEU A 1 92 ? 5.726 13.548 -10.331 1.00 55.94 92 LEU A N 1
ATOM 705 C CA . LEU A 1 92 ? 4.889 13.265 -9.170 1.00 55.94 92 LEU A CA 1
ATOM 706 C C . LEU A 1 92 ? 3.410 13.570 -9.462 1.00 55.94 92 LEU A C 1
ATOM 708 O O . LEU A 1 92 ? 2.666 13.934 -8.556 1.00 55.94 92 LEU A O 1
ATOM 712 N N . ASN A 1 93 ? 2.953 13.453 -10.718 1.00 53.34 93 ASN A N 1
ATOM 713 C CA . ASN A 1 93 ? 1.529 13.574 -11.058 1.00 53.34 93 ASN A CA 1
ATOM 714 C C . ASN A 1 93 ? 0.751 12.340 -10.558 1.00 53.34 93 ASN A C 1
ATOM 716 O O . ASN A 1 93 ? 0.173 11.590 -11.336 1.00 53.34 93 ASN A O 1
ATOM 720 N N . PHE A 1 94 ? 0.719 12.145 -9.239 1.00 49.16 94 PHE A N 1
ATOM 721 C CA . PHE A 1 94 ? -0.054 11.120 -8.539 1.00 49.16 94 PHE A CA 1
ATOM 722 C C . PHE A 1 94 ? -1.573 11.323 -8.689 1.00 49.16 94 PHE A C 1
ATOM 724 O O . PHE A 1 94 ? -2.335 10.379 -8.514 1.00 49.16 94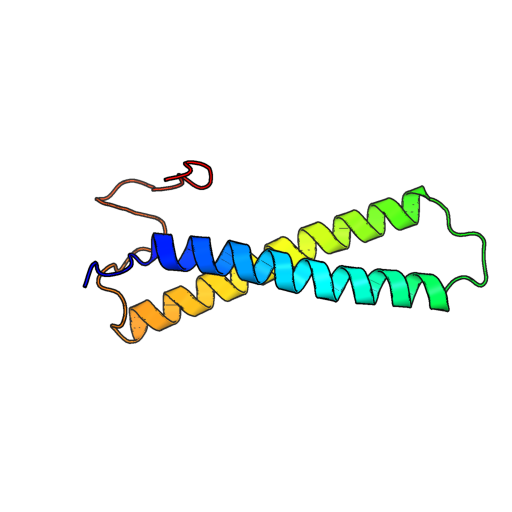 PHE A O 1
ATOM 731 N N . PHE A 1 95 ? -2.013 12.545 -9.022 1.00 40.88 95 PHE A N 1
ATOM 732 C CA . PHE A 1 95 ? -3.425 12.954 -9.020 1.00 40.88 95 PHE A CA 1
ATOM 733 C C . PHE A 1 95 ? -3.988 13.348 -10.386 1.00 40.88 95 PHE A C 1
ATOM 735 O O . PHE A 1 95 ? -5.175 13.659 -10.492 1.00 40.88 95 PHE A O 1
ATOM 742 N N . LYS A 1 96 ? -3.175 13.347 -11.447 1.00 45.03 96 LYS A N 1
ATOM 743 C CA . LYS A 1 96 ? -3.677 13.696 -12.776 1.00 45.03 96 LYS A CA 1
ATOM 744 C C . LYS A 1 96 ? -4.365 12.461 -13.364 1.00 45.03 96 LYS A C 1
ATOM 746 O O . LYS A 1 96 ? -3.692 11.547 -13.829 1.00 45.03 96 LYS A O 1
ATOM 751 N N . ARG A 1 97 ? -5.701 12.409 -13.269 1.00 39.50 97 ARG A N 1
ATOM 752 C CA . ARG A 1 97 ? -6.525 11.485 -14.067 1.00 39.50 97 ARG A CA 1
ATOM 753 C C . ARG A 1 97 ? -6.209 11.763 -15.542 1.00 39.50 97 ARG A C 1
ATOM 755 O O . ARG A 1 97 ? -6.407 12.894 -15.980 1.00 39.50 97 ARG A O 1
ATOM 762 N N . GLU A 1 98 ? -5.649 10.774 -16.240 1.00 43.94 98 GLU A N 1
ATOM 763 C CA . GLU A 1 98 ? -5.679 10.730 -17.711 1.00 43.94 98 GLU A CA 1
ATOM 764 C C . GLU A 1 98 ? -7.117 10.532 -18.196 1.00 43.94 98 GLU A C 1
ATOM 766 O O . GLU A 1 98 ? -7.862 9.778 -17.521 1.00 43.94 98 GLU A O 1
#

Radius of gyration: 18.04 Å; chains: 1; bounding box: 33×28×56 Å

Sequenc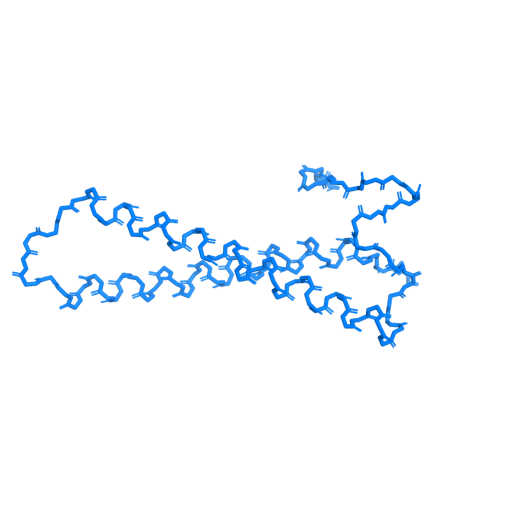e (98 aa):
MKKTTANAAFLKGLRYMFWFALAVLSALFIFSVSISADEKLKLTNVLLGYIGVVITSLVIAFLVAYTGVKKGIEEGESSDTDIFRKNGKLNLNFFKRE

Secondary structure (DSSP, 8-state):
--PPPHHHHHHHHHHHHHHHHHHHHHHHHHHHHHHSTTS---HHHHHHHHHHHHHHHHHHHHHHHHHHHHHHHHTT--S-S-SSEETTEE---SS---